Protein AF-A0A2Z5PJQ1-F1 (afdb_monomer)

Radius of gyration: 22.12 Å; Cα contacts (8 Å, |Δi|>4): 89; chains: 1; bounding box: 51×37×79 Å

Sequence (174 aa):
MLKNGVVFTLGIAVIAVFGSILQNIITYIGNDSMVLIVLSMVIQLIISLYIPLSVVNFAHEDNFGAFFDIPKIFKMVSFEYLGMFIVVSIISMLLMIIPMILLIFPLIGFFGMNMYTGPKMLFMASPLLLGVALFAFIVFSIVAVYVSFYSYRAYTNYFISKIPEKIGDFDQEL

Mean predicted aligned error: 10.7 Å

Foldseek 3Di:
DVVLVVLLVVLLVVLVVVLVVVLVVLCVVDVPPPVSVVVSVVSVVVSLLLSLLLLLQCLVPVDSCSSVPVVVSVVPDDPVSVVLSVVLVVVLVVLLPVLVCQQVVLVCVLVVCCVPPDCPVCVVCVVVSVVSNVVSVVVSVVSNVVSVVVSSCSSNCVVVVPPPPPDDDDPPDD

pLDDT: mean 76.45, std 11.88, range [34.5, 88.88]

Organism: NCBI:txid637914

Secondary structure (DSSP, 8-state):
-HHHHHHHHHHHHHHHHHHHHHHHHHHHHHTT-HHHHHHHHHHHHHHHHHHHHHHHHHHHH-SGGGGG-HHHHHHT--HHHHHHHHHHHHHHHHHHHHHHHHHHHHHHHHHHHHHHHHHHHHHHHHHHHHHHHHHHHHHHHHHHHHHHHHHHHHHHHHHHHTS----SSSSS--

Structure (mmCIF, N/CA/C/O backbone):
data_AF-A0A2Z5PJQ1-F1
#
_entry.id   AF-A0A2Z5PJQ1-F1
#
loop_
_atom_site.group_PDB
_atom_site.id
_atom_site.type_symbol
_atom_site.label_atom_id
_atom_site.label_alt_id
_atom_site.label_comp_id
_atom_site.label_asym_id
_atom_site.label_entity_id
_atom_site.label_seq_id
_atom_site.pdbx_PDB_ins_code
_atom_site.Cartn_x
_atom_site.Cartn_y
_atom_site.Cartn_z
_atom_site.occupancy
_atom_site.B_iso_or_equiv
_atom_site.auth_seq_id
_atom_site.auth_comp_id
_atom_site.auth_asym_id
_atom_site.auth_atom_id
_atom_site.pdbx_PDB_model_num
ATOM 1 N N . MET A 1 1 ? -20.043 -12.253 4.099 1.00 51.81 1 MET A N 1
ATOM 2 C CA . MET A 1 1 ? -18.598 -12.246 3.766 1.00 51.81 1 MET A CA 1
ATOM 3 C C . MET A 1 1 ? -18.284 -11.449 2.502 1.00 51.81 1 MET A C 1
ATOM 5 O O . MET A 1 1 ? -17.563 -10.470 2.614 1.00 51.81 1 MET A O 1
ATOM 9 N N . LEU A 1 2 ? -18.847 -11.784 1.333 1.00 55.69 2 LEU A N 1
ATOM 10 C CA . LEU A 1 2 ? -18.517 -11.097 0.068 1.00 55.69 2 LEU A CA 1
ATOM 11 C C . LEU A 1 2 ? -18.933 -9.610 0.051 1.00 55.69 2 LEU A C 1
ATOM 13 O O . LEU A 1 2 ? -18.167 -8.766 -0.395 1.00 55.69 2 LEU A O 1
ATOM 17 N N . LYS A 1 3 ? -20.093 -9.274 0.637 1.00 61.31 3 LYS A N 1
ATOM 18 C CA . LYS A 1 3 ? -20.578 -7.888 0.776 1.00 61.31 3 LYS A CA 1
ATOM 19 C C . LYS A 1 3 ? -19.617 -7.002 1.587 1.00 61.31 3 LYS A C 1
ATOM 21 O O . LYS A 1 3 ? -19.236 -5.945 1.102 1.00 61.31 3 LYS A O 1
ATOM 26 N N . ASN A 1 4 ? -19.165 -7.451 2.761 1.00 68.88 4 ASN A N 1
ATOM 27 C CA . ASN A 1 4 ? -18.231 -6.680 3.598 1.00 68.88 4 ASN A CA 1
ATOM 28 C C . ASN A 1 4 ? -16.844 -6.579 2.944 1.00 68.88 4 ASN A C 1
ATOM 30 O O . ASN A 1 4 ? -16.224 -5.526 3.017 1.00 68.88 4 ASN A O 1
ATOM 34 N N . GLY A 1 5 ? -16.392 -7.621 2.232 1.00 69.38 5 GLY A N 1
ATOM 35 C CA . GLY A 1 5 ? -15.156 -7.567 1.442 1.00 69.38 5 GLY A CA 1
ATOM 36 C C . GLY A 1 5 ? -15.211 -6.535 0.309 1.00 69.38 5 GLY A C 1
ATOM 37 O O . GLY A 1 5 ? -14.276 -5.762 0.141 1.00 69.38 5 GLY A O 1
ATOM 38 N N . VAL A 1 6 ? -16.329 -6.458 -0.420 1.00 76.25 6 VAL A N 1
ATOM 39 C CA . VAL A 1 6 ? -16.528 -5.457 -1.484 1.00 76.25 6 VAL A CA 1
ATOM 40 C C . VAL A 1 6 ? -16.570 -4.038 -0.915 1.00 76.25 6 VAL A C 1
ATOM 42 O O . VAL A 1 6 ? -15.913 -3.150 -1.450 1.00 76.25 6 VAL A O 1
ATOM 45 N N . VAL A 1 7 ? -17.295 -3.821 0.187 1.00 76.75 7 VAL A N 1
ATOM 46 C CA . VAL A 1 7 ? -17.368 -2.514 0.867 1.00 76.75 7 VAL A CA 1
ATOM 47 C C . VAL A 1 7 ? -15.990 -2.082 1.374 1.00 76.75 7 VAL A C 1
ATOM 49 O O . VAL A 1 7 ? -15.610 -0.925 1.213 1.00 76.75 7 VAL A O 1
ATOM 52 N N . PHE A 1 8 ? -15.216 -3.022 1.914 1.00 77.94 8 PHE A N 1
ATOM 53 C CA . PHE A 1 8 ? -13.848 -2.797 2.363 1.00 77.94 8 PHE A CA 1
ATOM 54 C C . PHE A 1 8 ? -12.915 -2.379 1.218 1.00 77.94 8 PHE A C 1
ATOM 56 O O . PHE A 1 8 ? -12.234 -1.357 1.307 1.00 77.94 8 PHE A O 1
ATOM 63 N N . THR A 1 9 ? -12.913 -3.132 0.113 1.00 78.62 9 THR A N 1
ATOM 64 C CA . TH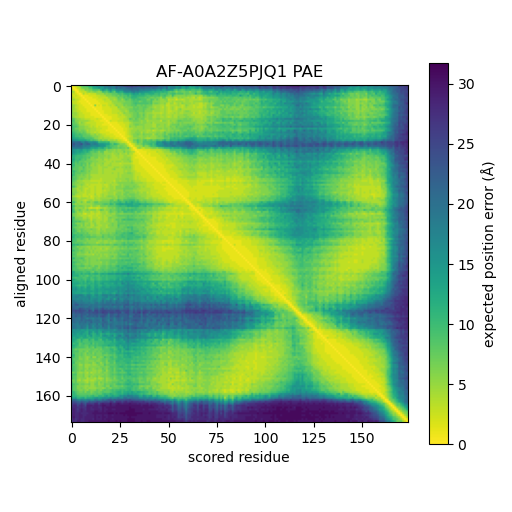R A 1 9 ? -12.091 -2.812 -1.062 1.00 78.62 9 THR A CA 1
ATOM 65 C C . THR A 1 9 ? -12.495 -1.478 -1.687 1.00 78.62 9 THR A C 1
ATOM 67 O O . THR A 1 9 ? -11.621 -0.697 -2.056 1.00 78.62 9 THR A O 1
ATOM 70 N N . LEU A 1 10 ? -13.797 -1.178 -1.760 1.00 81.62 10 LEU A N 1
ATOM 71 C CA . LEU A 1 10 ? -14.295 0.111 -2.246 1.00 81.62 10 LEU A CA 1
ATOM 72 C C . LEU A 1 10 ? -13.869 1.270 -1.340 1.00 81.62 10 LEU A C 1
ATOM 74 O O . LEU A 1 10 ? -13.430 2.293 -1.854 1.00 81.62 10 LEU A O 1
ATOM 78 N N . GLY A 1 11 ? -13.950 1.117 -0.016 1.00 79.31 11 GLY A N 1
ATOM 79 C CA . GLY A 1 11 ? -13.528 2.151 0.936 1.00 79.31 11 GLY A CA 1
ATOM 80 C C . GLY A 1 11 ? -12.051 2.511 0.781 1.00 79.31 11 GLY A C 1
ATOM 81 O O . GLY A 1 11 ? -11.709 3.685 0.635 1.00 79.31 11 GLY A O 1
ATOM 82 N N . ILE A 1 12 ? -11.184 1.496 0.702 1.00 80.75 12 ILE A N 1
ATOM 83 C CA . ILE A 1 12 ? -9.748 1.691 0.451 1.00 80.75 12 ILE A CA 1
ATOM 84 C C . ILE A 1 12 ? -9.515 2.340 -0.913 1.00 80.75 12 ILE A C 1
ATOM 86 O O . ILE A 1 12 ? -8.745 3.294 -1.004 1.00 80.75 12 ILE A O 1
ATOM 90 N N . ALA A 1 13 ? -10.180 1.853 -1.965 1.00 81.94 13 ALA A N 1
ATOM 91 C CA . ALA A 1 13 ? -10.020 2.388 -3.313 1.00 81.94 13 ALA A CA 1
ATOM 92 C C . ALA A 1 13 ? -10.409 3.870 -3.384 1.00 81.94 13 ALA A C 1
ATOM 94 O O . ALA A 1 13 ? -9.677 4.664 -3.967 1.00 81.94 13 ALA A O 1
ATOM 95 N N . VAL A 1 14 ? -11.517 4.262 -2.748 1.00 83.50 14 VAL A N 1
ATOM 96 C CA . VAL A 1 14 ? -11.963 5.659 -2.704 1.00 83.50 14 VAL A CA 1
ATOM 97 C C . VAL A 1 14 ? -10.925 6.535 -2.002 1.00 83.50 14 VAL A C 1
ATOM 99 O O . VAL A 1 14 ? -10.506 7.538 -2.576 1.00 83.50 14 VAL A O 1
ATOM 102 N N . ILE A 1 15 ? -10.445 6.148 -0.814 1.00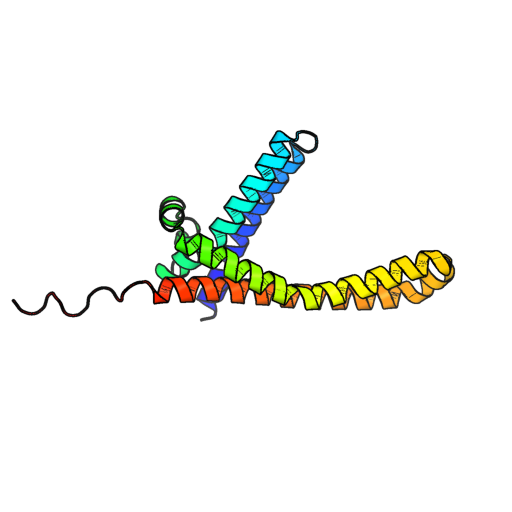 81.00 15 ILE A N 1
ATOM 103 C CA . ILE A 1 15 ? -9.424 6.927 -0.091 1.00 81.00 15 ILE A CA 1
ATOM 104 C C . ILE A 1 15 ? -8.123 7.018 -0.901 1.00 81.00 15 ILE A C 1
ATOM 106 O O . ILE A 1 15 ? -7.539 8.097 -1.004 1.00 81.00 15 ILE A O 1
ATOM 110 N N . ALA A 1 16 ? -7.682 5.910 -1.501 1.00 77.88 16 ALA A N 1
ATOM 111 C CA . ALA A 1 16 ? -6.469 5.871 -2.310 1.00 77.88 16 ALA A CA 1
ATOM 112 C C . ALA A 1 16 ? -6.571 6.807 -3.524 1.00 77.88 16 ALA A C 1
ATOM 114 O O . ALA A 1 16 ? -5.661 7.597 -3.764 1.00 77.88 16 ALA A O 1
ATOM 115 N N . VAL A 1 17 ? -7.700 6.783 -4.240 1.00 83.31 17 VAL A N 1
ATOM 116 C CA . VAL A 1 17 ? -7.948 7.663 -5.392 1.00 83.31 17 VAL A CA 1
ATOM 117 C C . VAL A 1 17 ? -7.983 9.130 -4.969 1.00 83.31 17 VAL A C 1
ATOM 119 O O . VAL A 1 17 ? -7.327 9.953 -5.605 1.00 83.31 17 VAL A O 1
ATOM 122 N N . PHE A 1 18 ? -8.683 9.470 -3.881 1.00 80.88 18 PHE A N 1
ATOM 123 C CA . PHE A 1 18 ? -8.695 10.840 -3.357 1.00 80.88 18 PHE A CA 1
ATOM 124 C C . PHE A 1 18 ? -7.289 11.326 -2.997 1.00 80.88 18 PHE A C 1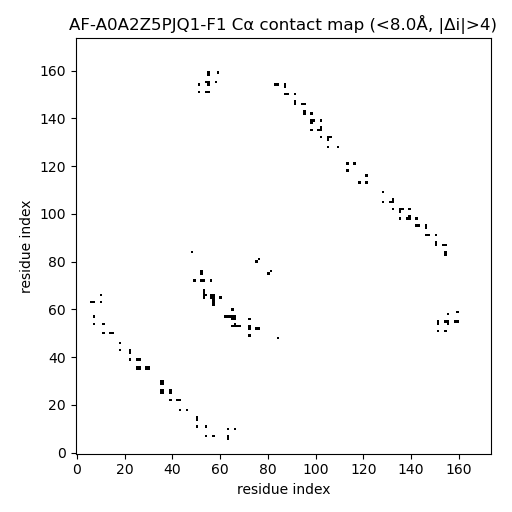
ATOM 126 O O . PHE A 1 18 ? -6.912 12.441 -3.363 1.00 80.88 18 PHE A O 1
ATOM 133 N N . GLY A 1 19 ? -6.497 10.476 -2.339 1.00 75.19 19 GLY A N 1
ATOM 134 C CA . GLY A 1 19 ? -5.107 10.771 -2.010 1.00 75.19 19 GLY A CA 1
ATOM 135 C C . GLY A 1 19 ? -4.245 11.017 -3.249 1.00 75.19 19 GLY A C 1
ATOM 136 O O . GLY A 1 19 ? -3.527 12.014 -3.314 1.00 75.19 19 GLY A O 1
ATOM 137 N N . SER A 1 20 ? -4.364 10.160 -4.267 1.00 77.56 20 SER A N 1
ATOM 138 C CA . SER A 1 20 ? -3.639 10.314 -5.533 1.00 77.56 20 SER A CA 1
ATOM 139 C C . SER A 1 20 ? -4.045 11.572 -6.304 1.00 77.56 20 SER A C 1
ATOM 141 O O . SER A 1 20 ? -3.182 12.236 -6.871 1.00 77.56 20 SER A O 1
ATOM 143 N N . ILE A 1 21 ? -5.331 11.937 -6.317 1.00 81.19 21 ILE A N 1
ATOM 144 C CA . ILE A 1 21 ? -5.807 13.172 -6.963 1.00 81.19 21 ILE A CA 1
ATOM 145 C C . ILE A 1 21 ? -5.194 14.398 -6.280 1.00 81.19 21 ILE A C 1
ATOM 147 O O . ILE A 1 21 ? -4.633 15.255 -6.960 1.00 81.19 21 ILE A O 1
ATOM 151 N N . LEU A 1 22 ? -5.253 14.461 -4.945 1.00 77.69 22 LEU A N 1
ATOM 152 C CA . LEU A 1 22 ? -4.643 15.540 -4.161 1.00 77.69 22 LEU A CA 1
ATOM 153 C C . LEU A 1 22 ? -3.146 15.670 -4.452 1.00 77.69 22 LEU A C 1
ATOM 155 O O . LEU A 1 22 ? -2.658 16.770 -4.706 1.00 77.69 22 LEU A O 1
ATOM 159 N N . GLN A 1 23 ? -2.433 14.545 -4.473 1.00 75.12 23 GLN A N 1
ATOM 160 C CA . GLN A 1 23 ? -1.006 14.518 -4.767 1.00 75.12 23 GLN A CA 1
ATOM 161 C C . GLN A 1 23 ? -0.702 15.028 -6.182 1.00 75.12 23 GLN A C 1
ATOM 163 O O . GLN A 1 23 ? 0.155 15.893 -6.351 1.00 75.12 23 GLN A O 1
ATOM 168 N N . ASN A 1 24 ? -1.438 14.550 -7.187 1.00 79.62 24 ASN A N 1
ATOM 169 C CA . ASN A 1 24 ? -1.244 14.953 -8.579 1.00 79.62 24 ASN A CA 1
ATOM 170 C C . ASN A 1 24 ? -1.502 16.447 -8.791 1.00 79.62 24 ASN A C 1
ATOM 172 O O . ASN A 1 24 ? -0.763 17.087 -9.534 1.00 79.62 24 ASN A O 1
ATOM 176 N N . ILE A 1 25 ? -2.503 17.019 -8.113 1.00 80.19 25 ILE A N 1
ATOM 177 C CA . ILE A 1 25 ? -2.778 18.461 -8.161 1.00 80.19 25 ILE A CA 1
ATOM 178 C C . ILE A 1 25 ? -1.583 19.253 -7.612 1.00 80.19 25 ILE A C 1
ATOM 180 O O . ILE A 1 25 ? -1.144 20.215 -8.237 1.00 80.19 25 ILE A O 1
ATOM 184 N N . ILE A 1 26 ? -1.017 18.836 -6.478 1.00 74.38 26 ILE A N 1
ATOM 185 C CA . ILE A 1 26 ? 0.119 19.529 -5.849 1.00 74.38 26 ILE A CA 1
ATOM 186 C C . ILE A 1 26 ? 1.374 19.423 -6.712 1.00 74.38 26 ILE A C 1
ATOM 188 O O . ILE A 1 26 ? 2.054 20.424 -6.934 1.00 74.38 26 ILE A O 1
ATOM 192 N N . THR A 1 27 ? 1.663 18.231 -7.235 1.00 74.56 27 THR A N 1
ATOM 193 C CA . THR A 1 27 ? 2.807 18.009 -8.123 1.00 74.56 27 THR A CA 1
ATOM 194 C C . THR A 1 27 ? 2.672 18.802 -9.423 1.00 74.56 27 THR A C 1
ATOM 196 O O . THR A 1 27 ? 3.646 19.394 -9.877 1.00 74.56 27 THR A O 1
ATOM 199 N N . TYR A 1 28 ? 1.467 18.884 -9.992 1.00 76.00 28 TYR A N 1
ATOM 200 C CA . TYR A 1 28 ? 1.203 19.668 -11.199 1.00 76.00 28 TYR A CA 1
ATOM 201 C C . TYR A 1 28 ? 1.400 21.175 -10.978 1.00 76.00 28 TYR A C 1
ATOM 203 O O . TYR A 1 28 ? 1.978 21.853 -11.822 1.00 76.00 28 TYR A O 1
ATOM 211 N N . ILE A 1 29 ? 0.954 21.702 -9.834 1.00 77.38 29 ILE A N 1
ATOM 212 C CA . ILE A 1 29 ? 1.094 23.126 -9.494 1.00 77.38 29 ILE A CA 1
ATOM 213 C C . ILE A 1 29 ? 2.544 23.477 -9.118 1.00 77.38 29 ILE A C 1
ATOM 215 O O . ILE A 1 29 ? 2.972 24.616 -9.294 1.00 77.38 29 ILE A O 1
ATOM 219 N N . GLY A 1 30 ? 3.298 22.518 -8.577 1.00 64.00 30 GLY A N 1
ATOM 220 C CA . GLY A 1 30 ? 4.533 22.783 -7.846 1.00 64.00 30 GLY A CA 1
ATOM 221 C C . GLY A 1 30 ? 5.808 22.160 -8.379 1.00 64.00 30 GLY A C 1
ATOM 222 O O . GLY A 1 30 ? 6.762 22.080 -7.610 1.00 64.00 30 GLY A O 1
ATOM 223 N N . ASN A 1 31 ? 5.843 21.729 -9.642 1.00 66.50 31 ASN A N 1
ATOM 224 C CA . ASN A 1 31 ? 6.944 20.925 -10.186 1.00 66.50 31 ASN A CA 1
ATOM 225 C C . ASN A 1 31 ? 8.345 21.565 -10.026 1.00 66.50 31 ASN A C 1
ATOM 227 O O . ASN A 1 31 ? 9.329 20.843 -9.904 1.00 66.50 31 ASN A O 1
ATOM 231 N N . ASP A 1 32 ? 8.426 22.898 -9.921 1.00 70.31 32 ASP A N 1
ATOM 232 C CA . ASP A 1 32 ? 9.690 23.642 -9.766 1.00 70.31 32 ASP A CA 1
ATOM 233 C C . ASP A 1 32 ? 9.924 24.211 -8.350 1.00 70.31 32 ASP A C 1
ATOM 235 O O . ASP A 1 32 ? 10.957 24.825 -8.076 1.00 70.31 32 ASP A O 1
ATOM 239 N N . SER A 1 33 ? 8.979 24.032 -7.419 1.00 81.50 33 SER A N 1
ATOM 240 C CA . SER A 1 33 ? 9.071 24.580 -6.061 1.00 81.50 33 SER A CA 1
ATOM 241 C C . SER A 1 33 ? 9.407 23.493 -5.050 1.00 81.50 33 SER A C 1
ATOM 243 O O . SER A 1 33 ? 8.578 22.643 -4.722 1.00 81.50 33 SER A O 1
ATOM 245 N N . MET A 1 34 ? 10.601 23.585 -4.462 1.00 80.06 34 MET A N 1
ATOM 246 C CA . MET A 1 34 ? 11.050 22.692 -3.387 1.00 80.06 34 MET A CA 1
ATOM 247 C C . MET A 1 34 ? 10.042 22.619 -2.226 1.00 80.06 34 MET A C 1
ATOM 249 O O . MET A 1 34 ? 9.837 21.558 -1.643 1.00 80.06 34 MET A O 1
ATOM 253 N N . VAL A 1 35 ? 9.358 23.727 -1.921 1.00 82.31 35 VAL A N 1
ATOM 254 C CA . VAL A 1 35 ? 8.331 23.786 -0.867 1.00 82.31 35 VAL A CA 1
ATOM 255 C C . VAL A 1 35 ? 7.133 22.896 -1.206 1.00 82.31 35 VAL A C 1
ATOM 257 O O . VAL A 1 35 ? 6.634 22.180 -0.340 1.00 82.31 35 VAL A O 1
ATOM 260 N N . LEU A 1 36 ? 6.686 22.902 -2.464 1.00 79.44 36 LEU A N 1
ATOM 261 C CA . LEU A 1 36 ? 5.543 22.101 -2.908 1.00 79.44 36 LEU A CA 1
ATOM 262 C C . LEU A 1 36 ? 5.902 20.616 -3.047 1.00 79.44 36 LEU A C 1
ATOM 264 O O . LEU A 1 36 ? 5.068 19.762 -2.748 1.00 79.44 36 LEU A O 1
ATOM 268 N N . ILE A 1 37 ? 7.154 20.300 -3.391 1.00 79.94 37 ILE A N 1
ATOM 269 C CA . ILE A 1 37 ? 7.678 18.927 -3.357 1.00 79.94 37 ILE A CA 1
ATOM 270 C C . ILE A 1 37 ? 7.656 18.378 -1.924 1.00 79.94 37 ILE A C 1
ATOM 272 O O . ILE A 1 37 ? 7.111 17.299 -1.686 1.00 79.94 37 ILE A O 1
ATOM 276 N N . VAL A 1 38 ? 8.190 19.129 -0.954 1.00 82.62 38 VAL A N 1
ATOM 277 C CA . VAL A 1 38 ? 8.180 18.727 0.464 1.00 82.62 38 VAL A CA 1
ATOM 278 C C . VAL A 1 38 ? 6.746 18.570 0.975 1.00 82.62 38 VAL A C 1
ATOM 280 O O . VAL A 1 38 ? 6.436 17.581 1.637 1.00 82.62 38 VAL A O 1
ATOM 283 N N . LEU A 1 39 ? 5.847 19.492 0.624 1.00 81.94 39 LEU A N 1
ATOM 284 C CA . LEU A 1 39 ? 4.433 19.402 0.990 1.00 81.94 39 LEU A CA 1
ATOM 285 C C . LEU A 1 39 ? 3.767 18.136 0.421 1.00 81.94 39 LEU A C 1
ATOM 287 O O . LEU A 1 39 ? 3.029 17.460 1.137 1.00 81.94 39 LEU A O 1
ATOM 291 N N . SER A 1 40 ? 4.064 17.785 -0.834 1.00 80.25 40 SER A N 1
ATOM 292 C CA . SER A 1 40 ? 3.574 16.559 -1.480 1.00 80.25 40 SER A CA 1
ATOM 293 C C . SER A 1 40 ? 4.032 15.301 -0.732 1.00 80.25 40 SER A C 1
ATOM 295 O O . SER A 1 40 ? 3.217 14.425 -0.439 1.00 80.25 40 SER A O 1
ATOM 297 N N . MET A 1 41 ? 5.305 15.246 -0.325 1.00 81.50 41 MET A N 1
ATOM 298 C CA . MET A 1 41 ? 5.843 14.131 0.466 1.00 81.50 41 MET A CA 1
ATOM 299 C C . MET A 1 41 ? 5.162 14.006 1.834 1.00 81.50 41 MET A C 1
ATOM 301 O O . MET A 1 41 ? 4.807 12.903 2.252 1.00 81.50 41 MET A O 1
ATOM 305 N N . VAL A 1 42 ? 4.938 15.127 2.528 1.00 84.00 42 VAL A N 1
ATOM 306 C CA . VAL A 1 42 ? 4.248 15.138 3.829 1.00 84.00 42 VAL A CA 1
ATOM 307 C C . VAL A 1 42 ? 2.813 14.638 3.688 1.00 84.00 42 VAL A C 1
ATOM 309 O O . VAL A 1 42 ? 2.367 13.811 4.480 1.00 84.00 42 VAL A O 1
ATOM 312 N N . ILE A 1 43 ? 2.092 15.086 2.661 1.00 81.62 43 ILE A N 1
ATOM 313 C CA . ILE A 1 43 ? 0.720 14.639 2.401 1.00 81.62 43 ILE A CA 1
ATOM 314 C C . ILE A 1 43 ? 0.684 13.147 2.081 1.00 81.62 43 ILE A C 1
ATOM 316 O O . ILE A 1 43 ? -0.170 12.436 2.604 1.00 81.62 43 ILE A O 1
ATOM 320 N N . GLN A 1 44 ? 1.639 12.648 1.297 1.00 80.94 44 GLN A N 1
ATOM 321 C CA . GLN A 1 44 ? 1.745 11.222 1.002 1.00 80.94 44 GLN A CA 1
ATOM 322 C C . GLN A 1 44 ? 1.971 10.389 2.270 1.00 80.94 44 GLN A C 1
ATOM 324 O O . GLN A 1 44 ? 1.379 9.320 2.424 1.00 80.94 44 GLN A O 1
ATOM 329 N N . LEU A 1 45 ? 2.775 10.900 3.204 1.00 82.88 45 LEU A N 1
ATOM 330 C CA . LEU A 1 45 ? 2.998 10.273 4.503 1.00 82.88 45 LEU A CA 1
ATOM 331 C C . LEU A 1 45 ? 1.735 10.300 5.377 1.00 82.88 45 LEU A C 1
ATOM 333 O O . LEU A 1 45 ? 1.396 9.300 6.001 1.00 82.88 45 LEU A O 1
ATOM 337 N N . ILE A 1 46 ? 0.988 11.406 5.387 1.00 84.00 46 ILE A N 1
ATOM 338 C CA . ILE A 1 46 ? -0.291 11.486 6.111 1.00 84.00 46 ILE A CA 1
ATOM 339 C C . ILE A 1 46 ? 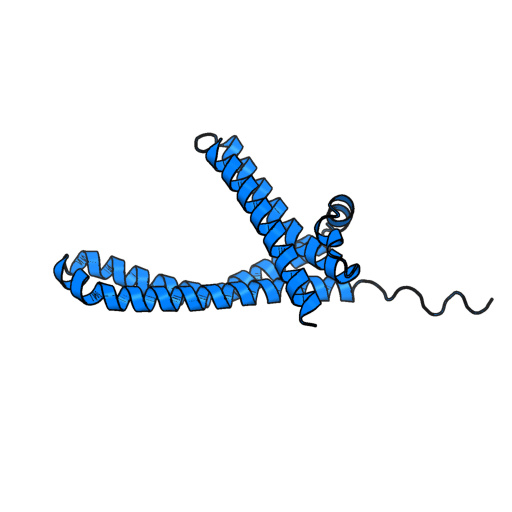-1.303 10.493 5.527 1.00 84.00 46 ILE A C 1
ATOM 341 O O . ILE A 1 46 ? -1.956 9.772 6.278 1.00 84.00 46 ILE A O 1
ATOM 345 N N . ILE A 1 47 ? -1.413 10.409 4.199 1.00 82.25 47 ILE A N 1
ATOM 346 C CA . ILE A 1 47 ? -2.316 9.470 3.521 1.00 82.25 47 ILE A CA 1
ATOM 347 C C . ILE A 1 47 ? -1.926 8.022 3.837 1.00 82.25 47 ILE A C 1
ATOM 349 O O . ILE A 1 47 ? -2.800 7.205 4.133 1.00 82.25 47 ILE A O 1
ATOM 353 N N . SER A 1 48 ? -0.628 7.698 3.819 1.00 81.81 48 SER A N 1
ATOM 354 C CA . SER A 1 48 ? -0.157 6.340 4.112 1.00 81.81 48 SER A CA 1
ATOM 355 C C . SER A 1 48 ? -0.448 5.922 5.554 1.00 81.81 48 SER A C 1
ATOM 357 O O . SER A 1 48 ? -0.785 4.763 5.784 1.00 81.81 48 SER A O 1
ATOM 359 N N . LEU A 1 49 ? -0.400 6.861 6.504 1.00 84.81 49 LEU A N 1
ATOM 360 C CA . LEU A 1 49 ? -0.788 6.640 7.899 1.00 84.81 49 LEU A CA 1
ATOM 361 C C . LEU A 1 49 ? -2.308 6.607 8.102 1.00 84.81 49 LEU A C 1
ATOM 363 O O . LEU A 1 49 ? -2.781 5.940 9.019 1.00 84.81 49 LEU A O 1
ATOM 367 N N . TYR A 1 50 ? -3.077 7.315 7.279 1.00 86.44 50 TYR A N 1
ATOM 368 C CA . TYR A 1 50 ? -4.530 7.402 7.411 1.00 86.44 50 TYR A CA 1
ATOM 369 C C . TYR A 1 50 ? -5.235 6.106 6.991 1.00 86.44 50 TYR A C 1
ATOM 371 O O . TYR A 1 50 ? -6.136 5.643 7.688 1.00 86.44 50 TYR A O 1
ATOM 379 N N . ILE A 1 51 ? -4.827 5.499 5.869 1.00 85.69 51 ILE A N 1
ATOM 380 C CA . ILE A 1 51 ? -5.517 4.331 5.289 1.00 85.69 51 ILE A CA 1
ATOM 381 C C . ILE A 1 51 ? -5.566 3.122 6.251 1.00 85.69 51 ILE A C 1
ATOM 383 O O . ILE A 1 51 ? -6.632 2.528 6.398 1.00 85.69 51 ILE A O 1
ATOM 387 N N . PRO A 1 52 ? -4.480 2.723 6.942 1.00 84.94 52 PRO A N 1
ATOM 388 C CA . PRO A 1 52 ? -4.550 1.614 7.891 1.00 84.94 52 PRO A CA 1
ATOM 389 C C . PRO A 1 52 ? -5.470 1.903 9.084 1.00 84.94 52 PRO A C 1
ATOM 391 O O . PRO A 1 52 ? -6.185 1.010 9.530 1.00 84.94 52 PRO A O 1
ATOM 394 N N . LEU A 1 53 ? -5.507 3.144 9.581 1.00 86.19 53 LEU A N 1
ATOM 395 C CA . LEU A 1 53 ? -6.402 3.524 10.680 1.00 86.19 53 LEU A CA 1
ATOM 396 C C . LEU A 1 53 ? -7.867 3.571 10.254 1.00 86.19 53 LEU A C 1
ATOM 398 O O . LEU A 1 53 ? -8.734 3.149 11.015 1.00 86.19 53 LEU A O 1
ATOM 402 N N . SER A 1 54 ? -8.158 4.047 9.043 1.00 84.31 54 SER A N 1
ATOM 403 C CA . SER A 1 54 ? -9.525 4.045 8.516 1.00 84.31 54 SER A CA 1
ATOM 404 C C . SER A 1 54 ? -10.049 2.619 8.334 1.00 84.31 54 SER A C 1
ATOM 406 O O . SER A 1 54 ? -11.208 2.342 8.637 1.00 84.31 54 SER A O 1
ATOM 408 N N . VAL A 1 55 ? -9.171 1.689 7.948 1.00 84.75 55 VAL A N 1
ATOM 409 C CA . VAL A 1 55 ? -9.442 0.248 7.912 1.00 84.75 55 VAL A CA 1
ATOM 410 C C . VAL A 1 55 ? -9.735 -0.317 9.304 1.00 84.75 55 VAL A C 1
ATOM 412 O O . VAL A 1 55 ? -10.700 -1.066 9.463 1.00 84.75 55 VAL A O 1
ATOM 415 N N . VAL A 1 56 ? -8.946 0.041 10.319 1.00 83.88 56 VAL A N 1
ATOM 416 C CA . VAL A 1 56 ? -9.203 -0.365 11.711 1.00 83.88 56 VAL A CA 1
ATOM 417 C C . VAL A 1 56 ? -10.557 0.174 12.184 1.00 83.88 56 VAL A C 1
ATOM 419 O O . VAL A 1 56 ? -11.369 -0.590 12.698 1.00 83.88 56 VAL A O 1
ATOM 422 N N . ASN A 1 57 ? -10.851 1.456 11.949 1.00 84.38 57 ASN A N 1
ATOM 423 C CA . ASN A 1 57 ? -12.123 2.061 12.346 1.00 84.38 57 ASN A CA 1
ATOM 424 C C . ASN A 1 57 ? -13.325 1.416 11.632 1.00 84.38 57 ASN A C 1
ATOM 426 O O . ASN A 1 57 ? -14.337 1.140 12.273 1.00 84.38 57 ASN A O 1
ATOM 430 N N . PHE A 1 58 ? -13.200 1.101 10.338 1.00 84.75 58 PHE A N 1
ATOM 431 C CA . PHE A 1 58 ? -14.210 0.336 9.602 1.00 84.75 58 PHE A CA 1
ATOM 432 C C . PHE A 1 58 ? -14.443 -1.046 10.209 1.00 84.75 58 PHE A C 1
ATOM 434 O O . PHE A 1 58 ? -15.589 -1.445 10.394 1.00 84.75 58 PHE A O 1
ATOM 441 N N . ALA A 1 59 ? -13.376 -1.764 10.559 1.00 82.25 59 ALA A N 1
ATOM 442 C CA . ALA A 1 59 ? -13.501 -3.081 11.170 1.00 82.25 59 ALA A CA 1
ATOM 443 C C . ALA A 1 59 ? -14.164 -3.039 12.561 1.00 82.25 59 ALA A C 1
ATOM 445 O O . ALA A 1 59 ? -14.737 -4.038 12.986 1.00 82.25 59 ALA A O 1
ATOM 446 N N . HIS A 1 60 ? -14.109 -1.895 13.250 1.00 81.12 60 HIS A N 1
ATOM 447 C CA . HIS A 1 60 ? -14.788 -1.681 14.528 1.00 81.12 60 HIS A CA 1
ATOM 448 C C . HIS A 1 60 ? -16.257 -1.278 14.400 1.00 81.12 60 HIS A C 1
ATOM 450 O O . HIS A 1 60 ? -17.073 -1.733 15.197 1.00 81.12 60 HIS A O 1
ATOM 456 N N . GLU A 1 61 ? -16.597 -0.399 13.458 1.00 81.75 61 GLU A N 1
ATOM 457 C CA . GLU A 1 61 ? -17.963 0.127 13.325 1.00 81.75 61 GLU A CA 1
ATOM 458 C C . GLU A 1 61 ? -18.835 -0.633 12.315 1.00 81.75 61 GLU A C 1
ATOM 460 O O . GLU A 1 61 ? -20.046 -0.427 12.292 1.00 81.75 61 GLU A O 1
ATOM 465 N N . ASP A 1 62 ? -18.233 -1.475 11.467 1.00 80.75 62 ASP A N 1
ATOM 466 C CA . ASP A 1 62 ? -18.877 -2.240 10.382 1.00 80.75 62 ASP A CA 1
ATOM 467 C C . ASP A 1 62 ? -19.768 -1.379 9.455 1.00 80.75 62 ASP A C 1
ATOM 469 O O . ASP A 1 62 ? -20.753 -1.837 8.874 1.00 80.75 62 ASP A O 1
ATOM 473 N N . ASN A 1 63 ? -19.418 -0.096 9.294 1.00 82.81 63 ASN A N 1
ATOM 474 C CA . ASN A 1 63 ? -20.127 0.869 8.454 1.00 82.81 63 ASN A CA 1
ATOM 475 C C . ASN A 1 63 ? -19.157 1.596 7.514 1.00 82.81 63 ASN A C 1
ATOM 477 O O . ASN A 1 63 ? -18.100 2.061 7.928 1.00 82.81 63 ASN A O 1
ATOM 481 N N . PHE A 1 64 ? -19.547 1.774 6.249 1.00 79.25 64 PHE A N 1
ATOM 482 C CA . PHE A 1 64 ? -18.764 2.493 5.239 1.00 79.25 64 PHE A CA 1
ATOM 483 C C . PHE A 1 64 ? -18.408 3.933 5.648 1.00 79.25 64 PHE A C 1
ATOM 485 O O . PHE A 1 64 ? -17.326 4.411 5.319 1.00 79.25 64 PHE A O 1
ATOM 492 N N . GLY A 1 65 ? -19.275 4.616 6.405 1.00 80.88 65 GLY A N 1
ATOM 493 C CA . GLY A 1 65 ? -18.995 5.968 6.909 1.00 80.88 65 GLY A CA 1
ATOM 494 C C . GLY A 1 65 ? -17.749 6.054 7.802 1.00 80.88 65 GLY A C 1
ATOM 495 O O . GLY A 1 65 ? -17.081 7.086 7.824 1.00 80.88 65 GLY A O 1
ATOM 496 N N . ALA A 1 66 ? -17.373 4.953 8.458 1.00 82.44 66 ALA A N 1
ATOM 497 C CA . ALA A 1 66 ? -16.231 4.890 9.366 1.00 82.44 66 ALA A CA 1
ATOM 498 C C . ALA A 1 66 ? -14.877 5.110 8.666 1.00 82.44 66 ALA A C 1
ATOM 500 O O . ALA A 1 66 ? -13.911 5.525 9.306 1.00 82.44 66 ALA A O 1
ATOM 501 N N . PHE A 1 67 ? -14.803 4.898 7.346 1.00 81.69 67 PHE A N 1
ATOM 502 C CA . PHE A 1 67 ? -13.616 5.210 6.543 1.00 81.69 67 PHE A CA 1
ATOM 503 C C . PHE A 1 67 ? -13.306 6.715 6.476 1.00 81.69 67 PHE A C 1
ATOM 505 O O . PHE A 1 67 ? -12.162 7.096 6.218 1.00 81.69 67 PHE A O 1
ATOM 512 N N . PHE A 1 68 ? -14.314 7.566 6.695 1.00 85.38 68 PHE A N 1
ATOM 513 C CA . PHE A 1 68 ? -14.247 9.019 6.511 1.00 85.38 68 PHE A CA 1
ATOM 514 C C . PHE A 1 68 ? -14.399 9.804 7.819 1.00 85.38 68 PHE A C 1
ATOM 516 O O . PHE A 1 68 ? -14.428 11.034 7.789 1.00 85.38 68 PHE A O 1
ATOM 523 N N . ASP A 1 69 ? -14.477 9.127 8.969 1.00 85.94 69 ASP A N 1
ATOM 524 C CA . ASP A 1 69 ? -14.527 9.781 10.281 1.00 85.94 69 ASP A CA 1
ATOM 525 C C . ASP A 1 69 ? -13.133 10.279 10.693 1.00 85.94 69 ASP A C 1
ATOM 527 O O . ASP A 1 69 ? -12.435 9.705 11.534 1.00 85.94 69 ASP A O 1
ATOM 531 N N . ILE A 1 70 ? -12.712 11.365 10.042 1.00 83.62 70 ILE A N 1
ATOM 532 C CA . ILE A 1 70 ? -11.400 11.986 10.211 1.00 83.62 70 ILE A CA 1
ATOM 533 C C . ILE A 1 70 ? -11.109 12.301 11.693 1.00 83.62 70 ILE A C 1
ATOM 535 O O . ILE A 1 70 ? -10.054 11.881 12.177 1.00 83.62 70 ILE A O 1
ATOM 539 N N . PRO A 1 71 ? -11.996 12.976 12.461 1.00 84.12 71 PRO A N 1
ATOM 540 C CA . PRO A 1 71 ? -11.727 13.286 13.866 1.00 84.12 71 PRO A CA 1
ATOM 541 C C . PRO A 1 71 ? -11.473 12.047 14.723 1.00 84.12 71 PRO A C 1
ATOM 543 O O . PRO A 1 71 ? -10.607 12.072 15.600 1.00 84.12 71 PRO A O 1
ATOM 546 N N . LYS A 1 72 ? -12.221 10.964 14.491 1.00 82.56 72 LYS A N 1
ATOM 547 C CA . LYS A 1 72 ? -12.049 9.721 15.239 1.00 82.56 72 LYS A CA 1
ATOM 548 C C . LYS A 1 72 ? -10.762 9.001 14.844 1.00 82.56 72 LYS A C 1
ATOM 550 O O . LYS A 1 72 ? -10.030 8.558 15.726 1.00 82.56 72 LYS A O 1
ATOM 555 N N . ILE A 1 73 ? -10.440 8.963 13.553 1.00 84.38 73 ILE A N 1
ATOM 556 C CA . ILE A 1 73 ? -9.208 8.359 13.026 1.00 84.38 73 ILE A CA 1
ATOM 557 C C . ILE A 1 73 ? -7.961 9.063 13.578 1.00 84.38 73 ILE A C 1
ATOM 559 O O . ILE A 1 73 ? -7.043 8.399 14.053 1.00 84.38 73 ILE A O 1
ATOM 563 N N . PHE A 1 74 ? -7.939 10.399 13.610 1.00 82.12 74 PHE A N 1
ATOM 564 C CA . PHE A 1 74 ? -6.807 11.143 14.179 1.00 82.12 74 PHE A CA 1
ATOM 565 C C . PHE A 1 74 ? -6.607 10.878 15.677 1.00 82.12 74 PHE A C 1
ATOM 567 O O . PHE A 1 74 ? -5.472 10.882 16.147 1.00 82.12 74 PHE A O 1
ATOM 574 N N . LYS A 1 75 ? -7.677 10.590 16.429 1.00 82.75 75 LYS A N 1
ATOM 575 C CA . LYS A 1 75 ? -7.582 10.209 17.850 1.00 82.75 75 LYS A CA 1
ATOM 576 C C . LYS A 1 75 ? -7.018 8.803 18.068 1.00 82.75 75 LYS A C 1
ATOM 578 O O . LYS A 1 75 ? -6.553 8.515 19.164 1.00 82.75 75 LYS A O 1
ATOM 583 N N . MET A 1 76 ? -7.055 7.937 17.054 1.00 82.19 76 MET A N 1
ATOM 584 C CA . MET A 1 76 ? -6.462 6.596 17.120 1.00 82.19 76 MET A CA 1
ATOM 585 C C . MET A 1 76 ? -4.941 6.610 16.909 1.00 82.19 76 MET A C 1
ATOM 587 O O . MET A 1 76 ? -4.273 5.610 17.181 1.00 82.19 76 MET A O 1
ATOM 591 N N . VAL A 1 77 ? -4.372 7.731 16.448 1.00 83.56 77 VAL A N 1
ATOM 592 C CA . VAL A 1 77 ? -2.924 7.882 16.286 1.00 83.56 77 VAL A CA 1
ATOM 593 C C . VAL A 1 77 ? -2.257 7.840 17.662 1.00 83.56 77 VAL A C 1
ATOM 595 O O . VAL A 1 77 ? -2.469 8.702 18.510 1.00 83.56 77 VAL A O 1
ATOM 598 N N . SER A 1 78 ? -1.416 6.833 17.875 1.00 85.06 78 SER A N 1
ATOM 599 C CA . SER A 1 78 ? -0.641 6.632 19.101 1.00 85.06 78 SER A CA 1
ATOM 600 C C . SER A 1 78 ? 0.790 6.202 18.767 1.00 85.06 78 SER A C 1
ATOM 602 O O . SER A 1 78 ? 1.073 5.757 17.653 1.00 85.06 78 SER A O 1
ATOM 604 N N . PHE A 1 79 ? 1.711 6.301 19.730 1.00 83.31 79 PHE A N 1
ATOM 605 C CA . PHE A 1 79 ? 3.077 5.783 19.554 1.00 83.31 79 PHE A CA 1
ATOM 606 C C . PHE A 1 79 ? 3.095 4.280 19.256 1.00 83.31 79 PHE A C 1
ATOM 608 O O . PHE A 1 79 ? 3.905 3.815 18.458 1.00 83.31 79 PHE A O 1
ATOM 615 N N . GLU A 1 80 ? 2.170 3.530 19.851 1.00 83.38 80 GLU A N 1
ATOM 616 C CA . GLU A 1 80 ? 1.995 2.105 19.583 1.00 83.38 80 GLU A CA 1
ATOM 617 C C . GLU A 1 80 ? 1.549 1.849 18.136 1.00 83.38 80 GLU A C 1
ATOM 619 O O . GLU A 1 80 ? 2.102 0.976 17.464 1.00 83.38 80 GLU A O 1
ATOM 624 N N . TYR A 1 81 ? 0.618 2.663 17.623 1.00 86.00 81 TYR A N 1
ATOM 625 C CA . TYR A 1 81 ? 0.245 2.648 16.209 1.00 86.00 81 TYR A CA 1
ATOM 626 C C . TYR A 1 81 ? 1.432 2.906 15.288 1.00 86.00 81 TYR A C 1
ATOM 628 O O . TYR A 1 81 ? 1.657 2.131 14.362 1.00 86.00 81 TYR A O 1
ATOM 636 N N . LEU A 1 82 ? 2.228 3.940 15.564 1.00 84.81 82 LEU A N 1
ATOM 637 C CA . LEU A 1 82 ? 3.415 4.246 14.765 1.00 84.81 82 LEU A CA 1
ATOM 638 C C . LEU A 1 82 ? 4.431 3.092 14.780 1.00 84.81 82 LEU A C 1
ATOM 640 O O . LEU A 1 82 ? 4.999 2.764 13.740 1.00 84.81 82 LEU A O 1
ATOM 644 N N . GLY A 1 83 ? 4.622 2.433 15.927 1.00 85.12 83 GLY A N 1
ATOM 645 C CA . GLY A 1 83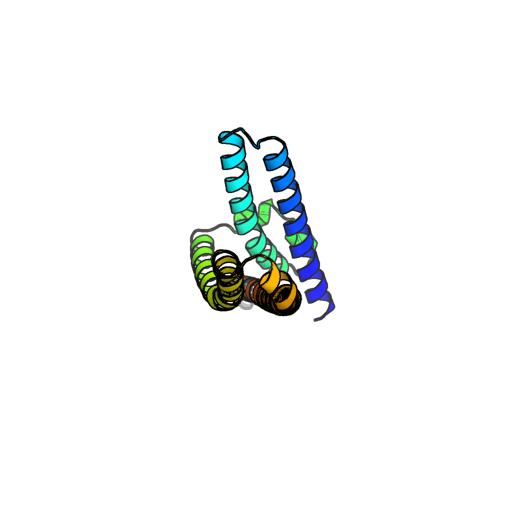 ? 5.487 1.258 16.045 1.00 85.12 83 GLY A CA 1
ATOM 646 C C . GLY A 1 83 ? 5.011 0.086 15.184 1.00 85.12 83 GLY A C 1
ATOM 647 O O . GLY A 1 83 ? 5.778 -0.436 14.372 1.00 85.12 83 GLY A O 1
ATOM 648 N N . MET A 1 84 ? 3.731 -0.286 15.293 1.00 86.25 84 MET A N 1
ATOM 649 C CA . MET A 1 84 ? 3.141 -1.320 14.434 1.00 86.25 84 MET A CA 1
ATOM 650 C C . MET A 1 84 ? 3.187 -0.934 12.960 1.00 86.25 84 MET A C 1
ATOM 652 O O . MET A 1 84 ? 3.432 -1.791 12.110 1.00 86.25 84 MET A O 1
ATOM 656 N N . PHE A 1 85 ? 3.018 0.355 12.659 1.00 86.19 85 PHE A N 1
ATOM 657 C CA . PHE A 1 85 ? 3.103 0.855 11.300 1.00 86.19 85 PHE A CA 1
ATOM 658 C C . PHE A 1 85 ? 4.472 0.615 10.676 1.00 86.19 85 PHE A C 1
ATOM 660 O O . PHE A 1 85 ? 4.575 0.095 9.564 1.00 86.19 85 PHE A O 1
ATOM 667 N N . ILE A 1 86 ? 5.531 0.916 11.423 1.00 87.06 86 ILE A N 1
ATOM 668 C CA . ILE A 1 86 ? 6.906 0.670 10.992 1.00 87.06 86 ILE A CA 1
ATOM 669 C C . ILE A 1 86 ? 7.148 -0.832 10.790 1.00 87.06 86 ILE A C 1
ATOM 671 O O . ILE A 1 86 ? 7.665 -1.228 9.745 1.00 87.06 86 ILE A O 1
ATOM 675 N N . VAL A 1 87 ? 6.734 -1.682 11.736 1.00 88.88 87 VAL A N 1
ATOM 676 C CA . VAL A 1 87 ? 6.944 -3.140 11.654 1.00 88.88 87 VAL A CA 1
ATOM 677 C C . VAL A 1 87 ? 6.243 -3.744 10.437 1.00 88.88 87 VAL A C 1
ATOM 679 O O . VAL A 1 87 ? 6.873 -4.450 9.646 1.00 88.88 87 VAL A O 1
ATOM 682 N N . VAL A 1 88 ? 4.953 -3.449 10.250 1.00 87.50 88 VAL A N 1
ATOM 683 C CA . VAL A 1 88 ? 4.182 -3.965 9.110 1.00 87.50 88 VAL A CA 1
ATOM 684 C C . VAL A 1 88 ? 4.747 -3.430 7.796 1.00 87.50 88 VAL A C 1
ATOM 686 O O . VAL A 1 88 ? 4.838 -4.187 6.829 1.00 87.50 88 VAL A O 1
ATOM 689 N N . SER A 1 89 ? 5.197 -2.173 7.758 1.00 85.12 89 SER A N 1
ATOM 690 C CA . SER A 1 89 ? 5.841 -1.593 6.573 1.00 85.12 89 SER A CA 1
ATOM 691 C C . SER A 1 89 ? 7.138 -2.319 6.207 1.00 85.12 89 SER A C 1
ATOM 693 O O . SER A 1 89 ? 7.326 -2.665 5.043 1.00 85.12 89 SER A O 1
ATOM 695 N N . ILE A 1 90 ? 8.000 -2.624 7.185 1.00 88.19 90 ILE A N 1
ATOM 696 C CA . ILE A 1 90 ? 9.246 -3.376 6.958 1.00 88.19 90 ILE A CA 1
ATOM 697 C C . ILE A 1 90 ? 8.939 -4.779 6.424 1.00 88.19 90 ILE A C 1
ATOM 699 O O . ILE A 1 90 ? 9.502 -5.182 5.408 1.00 88.19 90 ILE A O 1
ATOM 703 N N . ILE A 1 91 ? 8.020 -5.515 7.060 1.00 88.88 91 ILE A N 1
ATOM 704 C CA . ILE A 1 91 ? 7.644 -6.871 6.622 1.00 88.88 91 ILE A CA 1
ATOM 705 C C . ILE A 1 91 ? 7.066 -6.839 5.204 1.00 88.88 91 ILE A C 1
ATOM 707 O O . ILE A 1 91 ? 7.433 -7.657 4.363 1.00 88.88 91 ILE A O 1
ATOM 711 N N . SER A 1 92 ? 6.200 -5.869 4.916 1.00 85.94 92 SER A N 1
ATOM 712 C CA . SER A 1 92 ? 5.610 -5.691 3.586 1.00 85.94 92 SER A CA 1
ATOM 713 C C . SER A 1 92 ? 6.672 -5.412 2.532 1.00 85.94 92 SER A C 1
ATOM 715 O O . SER A 1 92 ? 6.637 -5.994 1.450 1.00 85.94 92 SER A O 1
ATOM 717 N N . MET A 1 93 ? 7.657 -4.574 2.862 1.00 85.00 93 MET A N 1
ATOM 718 C CA . MET A 1 93 ? 8.781 -4.284 1.979 1.00 85.00 93 MET A CA 1
ATOM 719 C C . MET A 1 93 ? 9.602 -5.547 1.701 1.00 85.00 93 MET A C 1
ATOM 721 O O . MET A 1 93 ? 9.892 -5.826 0.542 1.00 85.00 93 MET A O 1
ATOM 725 N N . LEU A 1 94 ? 9.891 -6.359 2.727 1.00 86.88 94 LEU A N 1
ATOM 726 C CA . LEU A 1 94 ? 10.599 -7.637 2.579 1.00 86.88 94 LEU A CA 1
ATOM 727 C C . LEU A 1 94 ? 9.847 -8.623 1.671 1.00 86.88 94 LEU A C 1
ATOM 729 O O . LEU A 1 94 ? 10.463 -9.253 0.812 1.00 86.88 94 LEU A O 1
ATOM 733 N N . LEU A 1 95 ? 8.521 -8.726 1.809 1.00 85.94 95 LEU A N 1
ATOM 734 C CA . LEU A 1 95 ? 7.686 -9.584 0.955 1.00 85.94 95 LEU A CA 1
ATOM 735 C C . LEU A 1 95 ? 7.685 -9.131 -0.515 1.00 85.94 95 LEU A C 1
ATOM 737 O O . LEU A 1 95 ? 7.580 -9.960 -1.418 1.00 85.94 95 LEU A O 1
ATOM 741 N N . MET A 1 96 ? 7.850 -7.830 -0.761 1.00 86.50 96 MET A N 1
ATOM 742 C CA . MET A 1 96 ? 7.897 -7.244 -2.103 1.00 86.50 96 MET A CA 1
ATOM 743 C C . MET A 1 96 ? 9.269 -7.355 -2.787 1.00 86.50 96 MET A C 1
ATOM 745 O O . MET A 1 96 ? 9.356 -7.152 -3.999 1.00 86.50 96 MET A O 1
ATOM 749 N N . ILE A 1 97 ? 10.335 -7.726 -2.067 1.00 85.62 97 ILE A N 1
ATOM 750 C CA . ILE A 1 97 ? 11.686 -7.851 -2.645 1.00 85.62 97 ILE A CA 1
ATOM 751 C C . ILE A 1 97 ? 11.719 -8.904 -3.755 1.00 85.62 97 ILE A C 1
ATOM 753 O O . ILE A 1 97 ? 12.220 -8.636 -4.845 1.00 85.62 97 ILE A O 1
ATOM 757 N N . ILE A 1 98 ? 11.173 -10.096 -3.503 1.00 79.88 98 ILE A N 1
ATOM 758 C CA . ILE A 1 98 ? 11.206 -11.213 -4.458 1.00 79.88 98 ILE A CA 1
ATOM 759 C C . ILE A 1 98 ? 10.539 -10.843 -5.797 1.00 79.88 98 ILE A C 1
ATOM 761 O O . ILE A 1 98 ? 11.198 -10.967 -6.833 1.00 79.88 98 ILE A O 1
ATOM 765 N N . PRO A 1 99 ? 9.285 -10.349 -5.836 1.00 82.19 99 PRO A N 1
ATOM 766 C CA . PRO A 1 99 ? 8.671 -9.946 -7.098 1.00 82.19 99 PRO A CA 1
ATOM 767 C C . PRO A 1 99 ? 9.365 -8.733 -7.735 1.00 82.19 99 PRO A C 1
ATOM 769 O O . PRO A 1 99 ? 9.435 -8.677 -8.959 1.00 82.19 99 PRO A O 1
ATOM 772 N N . MET A 1 100 ? 9.936 -7.798 -6.958 1.00 81.69 100 MET A N 1
ATOM 773 C CA . MET A 1 100 ? 10.750 -6.712 -7.527 1.00 81.69 100 MET A CA 1
ATOM 774 C C . MET A 1 100 ? 11.986 -7.243 -8.255 1.00 81.69 100 MET A C 1
ATOM 776 O O . MET A 1 100 ? 12.266 -6.807 -9.368 1.00 81.69 100 MET A O 1
ATOM 780 N N . ILE A 1 101 ? 12.705 -8.202 -7.668 1.00 82.50 101 ILE A N 1
ATOM 781 C CA . ILE A 1 101 ? 13.876 -8.829 -8.298 1.00 82.50 101 ILE A CA 1
ATOM 782 C C . ILE A 1 101 ? 13.471 -9.507 -9.610 1.00 82.50 101 ILE A C 1
ATOM 784 O O . ILE A 1 101 ? 14.140 -9.308 -10.624 1.00 82.50 101 ILE A O 1
ATOM 788 N N . LEU A 1 102 ? 12.352 -10.241 -9.616 1.00 78.38 102 LEU A N 1
ATOM 789 C CA . LEU A 1 102 ? 11.820 -10.897 -10.817 1.00 78.38 102 LEU A CA 1
ATOM 790 C C . LEU A 1 102 ? 11.436 -9.913 -11.932 1.00 78.38 102 LEU A C 1
ATOM 792 O O . LEU A 1 102 ? 11.449 -10.296 -13.098 1.00 78.38 102 LEU A O 1
ATOM 796 N N . LEU A 1 103 ? 11.115 -8.662 -11.598 1.00 79.44 103 LEU A N 1
ATOM 797 C CA . LEU A 1 103 ? 10.777 -7.610 -12.560 1.00 79.44 103 LEU A CA 1
ATOM 798 C C . LEU A 1 103 ? 12.031 -6.867 -13.051 1.00 79.44 103 LEU A C 1
ATOM 800 O O . LEU A 1 103 ? 12.169 -6.579 -14.238 1.00 79.44 103 LEU A O 1
ATOM 804 N N . ILE A 1 104 ? 12.977 -6.597 -12.148 1.00 81.31 104 ILE A N 1
ATOM 805 C CA . ILE A 1 104 ? 14.199 -5.833 -12.430 1.00 81.31 104 ILE A CA 1
ATOM 806 C C . ILE A 1 104 ? 15.214 -6.658 -13.231 1.00 81.31 104 ILE A C 1
ATOM 808 O O . ILE A 1 104 ? 15.810 -6.131 -14.169 1.00 81.31 104 ILE A O 1
ATOM 812 N N . PHE A 1 105 ? 15.410 -7.943 -12.916 1.00 79.38 105 PHE A N 1
ATOM 813 C CA . PHE A 1 105 ? 16.399 -8.786 -13.608 1.00 79.38 105 PHE A CA 1
ATOM 814 C C . PHE A 1 105 ? 16.182 -8.866 -15.130 1.00 79.38 105 PHE A C 1
ATOM 816 O O . PHE A 1 105 ? 17.137 -8.636 -15.876 1.00 79.38 105 PHE A O 1
ATOM 823 N N . PRO A 1 106 ? 14.957 -9.131 -15.627 1.00 74.81 106 PRO A N 1
ATOM 824 C CA . PRO A 1 106 ? 14.676 -9.133 -17.061 1.00 74.81 106 PRO A CA 1
ATOM 825 C C . PRO A 1 106 ? 14.890 -7.766 -17.715 1.00 74.81 106 PRO A C 1
ATOM 827 O O . PRO A 1 106 ? 15.383 -7.701 -18.839 1.00 74.81 106 PRO A O 1
ATOM 830 N N . LEU A 1 107 ? 14.567 -6.672 -17.013 1.00 75.12 107 LEU A N 1
ATOM 831 C CA . LEU A 1 107 ? 14.783 -5.311 -17.509 1.00 75.12 107 LEU A CA 1
ATOM 832 C C . LEU A 1 107 ? 16.276 -4.993 -17.637 1.00 75.12 107 LEU A C 1
ATOM 834 O O . LEU A 1 107 ? 16.702 -4.482 -18.669 1.00 75.12 107 LEU A O 1
ATOM 838 N N . ILE A 1 108 ? 17.089 -5.338 -16.635 1.00 77.25 108 ILE A N 1
ATOM 839 C CA . ILE A 1 108 ? 18.550 -5.184 -16.708 1.00 77.25 108 ILE A CA 1
ATOM 840 C C . ILE A 1 108 ? 19.113 -6.021 -17.860 1.00 77.25 108 ILE A C 1
ATOM 842 O O . ILE A 1 108 ? 19.924 -5.515 -18.634 1.00 77.25 108 ILE A O 1
ATOM 846 N N . GLY A 1 109 ? 18.654 -7.266 -18.020 1.00 71.56 109 GLY A N 1
ATOM 847 C CA . GLY A 1 109 ? 19.029 -8.115 -19.153 1.00 71.56 109 GLY A CA 1
ATOM 848 C C . GLY A 1 109 ? 18.686 -7.475 -20.501 1.00 71.56 109 GLY A C 1
ATOM 849 O O . GLY A 1 109 ? 19.522 -7.455 -21.402 1.00 71.56 109 GLY A O 1
ATOM 850 N N . PHE A 1 110 ? 17.502 -6.869 -20.616 1.00 70.50 110 PHE A N 1
ATOM 851 C CA . PHE A 1 110 ? 17.066 -6.151 -21.811 1.00 70.50 110 PHE A CA 1
ATOM 852 C C . PHE A 1 110 ? 17.961 -4.953 -22.140 1.00 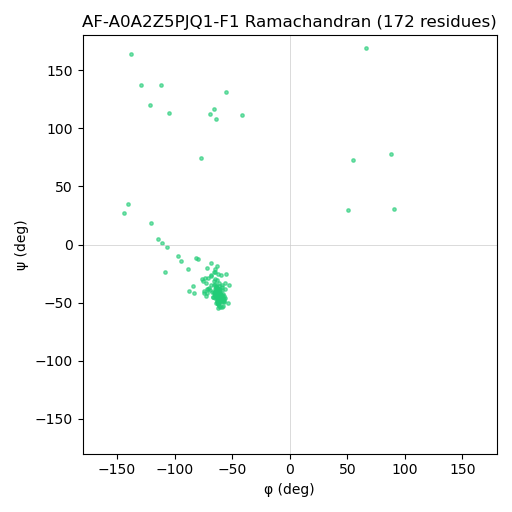70.50 110 PHE A C 1
ATOM 854 O O . PHE A 1 110 ? 18.504 -4.864 -23.242 1.00 70.50 110 PHE A O 1
ATOM 861 N N . PHE A 1 111 ? 18.155 -4.043 -21.183 1.00 69.81 111 PHE A N 1
ATOM 862 C CA . PHE A 1 111 ? 18.984 -2.854 -21.387 1.00 69.81 111 PHE A CA 1
ATOM 863 C C . PHE A 1 111 ? 20.461 -3.207 -21.606 1.00 69.81 111 PHE A C 1
ATOM 865 O O . PHE A 1 111 ? 21.124 -2.568 -22.423 1.00 69.81 111 PHE A O 1
ATOM 872 N N . GLY A 1 112 ? 20.957 -4.255 -20.945 1.00 71.31 112 GLY A N 1
ATOM 873 C CA . GLY A 1 112 ? 22.300 -4.788 -21.149 1.00 71.31 112 GLY A CA 1
ATOM 874 C C . GLY A 1 112 ? 22.495 -5.342 -22.561 1.00 71.31 112 GLY A C 1
ATOM 875 O O . GLY A 1 112 ? 23.430 -4.941 -23.247 1.00 71.31 112 GLY A O 1
ATOM 876 N N . MET A 1 113 ? 21.589 -6.196 -23.051 1.00 64.50 113 MET A N 1
ATOM 877 C CA . MET A 1 113 ? 21.658 -6.726 -24.422 1.00 64.50 113 MET A CA 1
ATOM 878 C C . MET A 1 113 ? 21.623 -5.613 -25.480 1.00 64.50 113 MET A C 1
ATOM 880 O O . MET A 1 113 ? 22.358 -5.691 -26.471 1.00 64.50 113 MET A O 1
ATOM 884 N N . ASN A 1 114 ? 20.848 -4.549 -25.243 1.00 62.09 114 ASN A N 1
ATOM 885 C CA . ASN A 1 114 ? 20.737 -3.396 -26.143 1.00 62.09 114 ASN A CA 1
ATOM 886 C C . ASN A 1 114 ? 22.066 -2.657 -26.352 1.00 62.09 114 ASN A C 1
ATOM 888 O O . ASN A 1 114 ? 22.311 -2.165 -27.453 1.00 62.09 114 ASN A O 1
ATOM 892 N N . MET A 1 115 ? 22.934 -2.601 -25.335 1.00 63.12 115 MET A N 1
ATOM 893 C CA . MET A 1 115 ? 24.249 -1.960 -25.458 1.00 63.12 115 MET A CA 1
ATOM 894 C C . MET A 1 115 ? 25.228 -2.759 -26.332 1.00 63.12 115 MET A C 1
ATOM 896 O O . MET A 1 115 ? 26.091 -2.156 -26.964 1.00 63.12 115 MET A O 1
ATOM 900 N N . TYR A 1 116 ? 25.097 -4.091 -26.402 1.00 63.00 116 TYR A N 1
ATOM 901 C CA . TYR A 1 116 ? 26.108 -4.961 -27.024 1.00 63.00 116 TYR A CA 1
ATOM 902 C C . TYR A 1 116 ? 25.706 -5.584 -28.371 1.00 63.00 116 TYR A C 1
ATOM 904 O O . TYR A 1 116 ? 26.590 -5.940 -29.146 1.00 63.00 116 TYR A O 1
ATOM 912 N N . THR A 1 117 ? 24.412 -5.737 -28.683 1.00 62.75 117 THR A N 1
ATOM 913 C CA . THR A 1 117 ? 23.967 -6.559 -29.841 1.00 62.75 117 THR A CA 1
ATOM 914 C C . THR A 1 117 ? 23.349 -5.797 -31.018 1.00 62.75 117 THR A C 1
ATOM 916 O O . THR A 1 117 ? 23.009 -6.397 -32.040 1.00 62.75 117 THR A O 1
ATOM 919 N N . GLY A 1 118 ? 23.278 -4.466 -30.951 1.00 66.00 118 GLY A N 1
ATOM 920 C CA . GLY A 1 118 ? 22.716 -3.640 -32.022 1.00 66.00 118 GLY A CA 1
ATOM 921 C C . GLY A 1 118 ? 21.202 -3.848 -32.240 1.00 66.00 118 GLY A C 1
ATOM 922 O O . GLY A 1 118 ? 20.588 -4.777 -31.713 1.00 66.00 118 GLY A O 1
ATOM 923 N N . PRO A 1 119 ? 20.547 -2.989 -33.039 1.00 67.38 119 PRO A N 1
ATOM 924 C CA . PRO A 1 119 ? 19.083 -2.916 -33.097 1.00 67.38 119 PRO A CA 1
ATOM 925 C C . PRO A 1 119 ? 18.391 -4.143 -33.719 1.00 67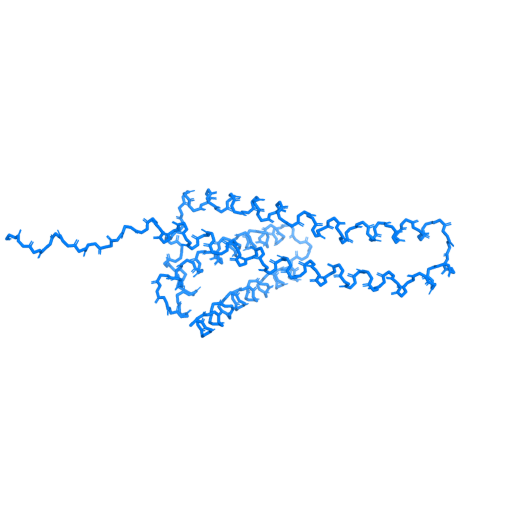.38 119 PRO A C 1
ATOM 927 O O . PRO A 1 119 ? 17.194 -4.322 -33.527 1.00 67.38 119 PRO A O 1
ATOM 930 N N . LYS A 1 120 ? 19.101 -5.018 -34.448 1.00 66.25 120 LYS A N 1
ATOM 931 C CA . LYS A 1 120 ? 18.492 -6.181 -35.127 1.00 66.25 120 LYS A CA 1
ATOM 932 C C . LYS A 1 120 ? 18.107 -7.324 -34.180 1.00 66.25 120 LYS A C 1
ATOM 934 O O . LYS A 1 120 ? 17.038 -7.899 -34.361 1.00 66.25 120 LYS A O 1
ATOM 939 N N . MET A 1 121 ? 18.922 -7.637 -33.166 1.00 63.56 121 MET A N 1
ATOM 940 C CA . MET A 1 121 ? 18.549 -8.646 -32.156 1.00 63.56 121 MET A CA 1
ATOM 941 C C . MET A 1 121 ? 17.392 -8.166 -31.271 1.00 63.56 121 MET A C 1
ATOM 943 O O . MET A 1 121 ? 16.583 -8.969 -30.814 1.00 63.56 121 MET A O 1
ATOM 947 N N . LEU A 1 122 ? 17.264 -6.848 -31.112 1.00 62.00 122 LEU A N 1
ATOM 948 C CA . LEU A 1 122 ? 16.179 -6.177 -30.403 1.00 62.00 122 LEU A CA 1
ATOM 949 C C . LEU A 1 122 ? 14.802 -6.519 -30.978 1.00 62.00 122 LEU A C 1
ATOM 951 O O . LEU A 1 122 ? 13.907 -6.889 -30.228 1.00 62.00 122 LEU A O 1
ATOM 955 N N . PHE A 1 123 ? 14.638 -6.463 -32.302 1.00 64.44 123 PHE A N 1
ATOM 956 C CA . PHE A 1 123 ? 13.360 -6.785 -32.951 1.00 64.44 123 PHE A CA 1
ATOM 957 C C . PHE A 1 123 ? 12.978 -8.268 -32.848 1.00 64.44 123 PHE A C 1
ATOM 959 O O . PHE A 1 123 ? 11.794 -8.588 -32.876 1.00 64.44 123 PHE A O 1
ATOM 966 N N . MET A 1 124 ? 13.957 -9.169 -32.711 1.00 66.12 124 MET A N 1
ATOM 967 C CA . MET A 1 124 ? 13.701 -10.603 -32.525 1.00 66.12 124 MET A CA 1
ATOM 968 C C . MET A 1 124 ? 13.427 -10.970 -31.062 1.00 66.12 124 MET A C 1
ATOM 970 O O . MET A 1 124 ? 12.605 -11.844 -30.799 1.00 66.12 124 MET A O 1
ATOM 974 N N . ALA A 1 125 ? 14.087 -10.308 -30.108 1.00 65.81 125 ALA A N 1
ATOM 975 C CA . ALA A 1 125 ? 13.937 -10.587 -28.681 1.00 65.81 125 ALA A CA 1
ATOM 976 C C . ALA A 1 125 ? 12.798 -9.781 -28.019 1.00 65.81 125 ALA A C 1
ATOM 978 O O . ALA A 1 125 ? 12.279 -10.194 -26.979 1.00 65.81 125 ALA A O 1
ATOM 979 N N . SER A 1 126 ? 12.366 -8.662 -28.618 1.00 68.50 126 SER A N 1
ATOM 980 C CA . SER A 1 126 ? 11.340 -7.771 -28.057 1.00 68.50 126 SER A CA 1
ATOM 981 C C . SER A 1 126 ? 9.998 -8.437 -27.737 1.00 68.50 126 SER A C 1
ATOM 983 O O . SER A 1 126 ? 9.459 -8.109 -26.680 1.00 68.50 126 SER A O 1
ATOM 985 N N . PRO A 1 127 ? 9.447 -9.386 -28.528 1.00 74.50 127 PRO A N 1
ATOM 986 C CA . PRO A 1 127 ? 8.151 -9.983 -28.205 1.00 74.50 127 PRO A CA 1
ATOM 987 C C . PRO A 1 127 ? 8.235 -10.885 -26.970 1.00 74.50 127 PRO A C 1
ATOM 989 O O . PRO A 1 127 ? 7.335 -10.895 -26.132 1.00 74.50 127 PRO A O 1
ATOM 992 N N . LEU A 1 128 ? 9.344 -11.616 -26.834 1.00 73.94 128 LEU A N 1
ATOM 993 C CA . LEU A 1 128 ? 9.582 -12.529 -25.719 1.00 73.94 128 LEU A CA 1
ATOM 994 C C . LEU A 1 128 ? 9.845 -11.748 -24.424 1.00 73.94 128 LEU A C 1
ATOM 996 O O . LEU A 1 128 ? 9.318 -12.094 -23.371 1.00 73.94 128 LEU A O 1
ATOM 1000 N N . LEU A 1 129 ? 10.573 -10.635 -24.521 1.00 70.88 129 LEU A N 1
ATOM 1001 C CA . LEU A 1 129 ? 10.821 -9.720 -23.407 1.00 70.88 129 LEU A CA 1
ATOM 1002 C C . LEU A 1 129 ? 9.566 -8.958 -22.975 1.00 70.88 129 LEU A C 1
ATOM 1004 O O . LEU A 1 129 ? 9.334 -8.827 -21.777 1.00 70.88 129 LEU A O 1
ATOM 1008 N N . LEU A 1 130 ? 8.723 -8.521 -23.918 1.00 73.56 130 LEU A N 1
ATOM 1009 C CA . LEU A 1 130 ? 7.395 -7.977 -23.615 1.00 73.56 130 LEU A CA 1
ATOM 1010 C C . LEU A 1 130 ? 6.530 -9.007 -22.883 1.00 73.56 130 LEU A C 1
ATOM 1012 O O . LEU A 1 130 ? 5.894 -8.662 -21.892 1.00 73.56 130 LEU A O 1
ATOM 1016 N N . GLY A 1 131 ? 6.548 -10.270 -23.322 1.00 78.44 131 GLY A N 1
ATOM 1017 C CA . GLY A 1 131 ? 5.835 -11.361 -22.657 1.00 78.44 131 GLY A CA 1
ATOM 1018 C C . GLY A 1 131 ? 6.309 -11.599 -21.220 1.00 78.44 131 GLY A C 1
ATOM 1019 O O . GLY A 1 131 ? 5.490 -11.670 -20.305 1.00 78.44 131 GLY A O 1
ATOM 1020 N N . VAL A 1 132 ? 7.627 -11.658 -20.999 1.00 77.88 132 VAL A N 1
ATOM 1021 C CA . VAL A 1 132 ? 8.216 -11.827 -19.659 1.00 77.88 132 VAL A CA 1
ATOM 1022 C C . VAL A 1 132 ? 7.943 -10.611 -18.771 1.00 77.88 132 VAL A C 1
ATOM 1024 O O . VAL A 1 132 ? 7.583 -10.783 -17.609 1.00 77.88 132 VAL A O 1
ATOM 1027 N N . ALA A 1 133 ? 8.054 -9.392 -19.303 1.00 73.38 133 ALA A N 1
ATOM 1028 C CA . ALA A 1 133 ? 7.769 -8.165 -18.563 1.00 73.38 133 ALA A CA 1
ATOM 1029 C C . ALA A 1 133 ? 6.289 -8.065 -18.163 1.00 73.38 133 ALA A C 1
ATOM 1031 O O . ALA A 1 133 ? 5.991 -7.744 -17.015 1.00 73.38 133 ALA A O 1
ATOM 1032 N N . LEU A 1 134 ? 5.363 -8.395 -19.072 1.00 81.06 134 LEU A N 1
ATOM 1033 C CA . LEU A 1 134 ? 3.927 -8.466 -18.779 1.00 81.06 134 LEU A CA 1
ATOM 1034 C C . LEU A 1 134 ? 3.627 -9.507 -17.701 1.00 81.06 134 LEU A C 1
ATOM 1036 O O . LEU A 1 134 ? 2.905 -9.216 -16.751 1.00 81.06 134 LEU A O 1
ATOM 1040 N N . PHE A 1 135 ? 4.206 -10.703 -17.813 1.00 81.69 135 PHE A N 1
ATOM 1041 C CA . PHE A 1 135 ? 4.038 -11.748 -16.808 1.00 81.69 135 PHE A CA 1
ATOM 1042 C C . PHE A 1 135 ? 4.576 -11.310 -15.440 1.00 81.69 135 PHE A C 1
ATOM 1044 O O . PHE A 1 135 ? 3.866 -11.405 -14.439 1.00 81.69 135 PHE A O 1
ATOM 1051 N N . ALA A 1 136 ? 5.793 -10.762 -15.393 1.00 80.69 136 ALA A N 1
ATOM 1052 C CA . ALA A 1 136 ? 6.395 -10.253 -14.165 1.00 80.69 136 ALA A CA 1
ATOM 1053 C C . ALA A 1 136 ? 5.568 -9.110 -13.551 1.00 80.69 136 ALA A C 1
ATOM 1055 O O . ALA A 1 136 ? 5.385 -9.073 -12.337 1.00 80.69 136 ALA A O 1
ATOM 1056 N N . PHE A 1 137 ? 5.000 -8.225 -14.376 1.00 80.44 137 PHE A N 1
ATOM 1057 C CA . PHE A 1 137 ? 4.109 -7.153 -13.932 1.00 80.44 137 PHE A CA 1
ATOM 1058 C C . PHE A 1 137 ? 2.799 -7.679 -13.328 1.00 80.44 137 PHE A C 1
ATOM 1060 O O . PHE A 1 137 ? 2.349 -7.178 -12.294 1.00 80.44 137 PHE A O 1
ATOM 1067 N N . ILE A 1 138 ? 2.195 -8.705 -13.935 1.00 84.81 138 ILE A N 1
ATOM 1068 C CA . ILE A 1 138 ? 0.993 -9.364 -13.404 1.00 84.81 138 ILE A CA 1
ATOM 1069 C C . ILE A 1 138 ? 1.303 -10.015 -12.055 1.00 84.81 138 ILE A C 1
ATOM 1071 O O . ILE A 1 138 ? 0.587 -9.776 -11.083 1.00 84.81 138 ILE A O 1
ATOM 1075 N N . VAL A 1 139 ? 2.390 -10.789 -11.969 1.00 83.62 139 VAL A N 1
ATOM 1076 C CA . VAL A 1 139 ? 2.824 -11.429 -10.716 1.00 83.62 139 VAL A CA 1
ATOM 1077 C C . VAL A 1 139 ? 3.078 -10.376 -9.640 1.00 83.62 139 VAL A C 1
ATOM 1079 O O . VAL A 1 139 ? 2.571 -10.505 -8.528 1.00 83.62 139 VAL A O 1
ATOM 1082 N N . PHE A 1 140 ? 3.793 -9.302 -9.974 1.00 83.62 140 PHE A N 1
ATOM 1083 C CA . PHE A 1 140 ? 4.045 -8.195 -9.056 1.00 83.62 140 PHE A CA 1
ATOM 1084 C C . PHE A 1 140 ? 2.751 -7.547 -8.567 1.00 83.62 140 PHE A C 1
ATOM 1086 O O . PHE A 1 140 ? 2.605 -7.322 -7.371 1.00 83.62 140 PHE A O 1
ATOM 1093 N N . SER A 1 141 ? 1.793 -7.301 -9.460 1.00 83.25 141 SER A N 1
ATOM 1094 C CA . SER A 1 141 ? 0.507 -6.695 -9.109 1.00 83.25 141 SER A CA 1
ATOM 1095 C C . SER A 1 141 ? -0.313 -7.591 -8.175 1.00 83.25 141 SER A C 1
ATOM 1097 O O . SER A 1 141 ? -0.872 -7.107 -7.194 1.00 83.25 141 SER A O 1
ATOM 1099 N N . ILE A 1 142 ? -0.341 -8.904 -8.422 1.00 85.38 142 ILE A N 1
ATOM 1100 C CA . ILE A 1 142 ? -1.018 -9.873 -7.545 1.00 85.38 142 ILE A CA 1
ATOM 1101 C C . ILE A 1 142 ? -0.363 -9.896 -6.161 1.00 85.38 142 ILE A C 1
ATOM 1103 O O . ILE A 1 142 ? -1.062 -9.830 -5.148 1.00 85.38 142 ILE A O 1
ATOM 1107 N N . VAL A 1 143 ? 0.972 -9.960 -6.103 1.00 84.81 143 VAL A N 1
ATOM 1108 C CA . VAL A 1 143 ? 1.698 -9.969 -4.826 1.00 84.81 143 VAL A CA 1
ATOM 1109 C C . VAL A 1 143 ? 1.515 -8.644 -4.088 1.00 84.81 143 VAL A C 1
ATOM 1111 O O . VAL A 1 143 ? 1.259 -8.667 -2.889 1.00 84.81 143 VAL A O 1
ATOM 1114 N N . ALA A 1 144 ? 1.549 -7.507 -4.785 1.00 83.12 144 ALA A N 1
ATOM 1115 C CA . ALA A 1 144 ? 1.306 -6.194 -4.195 1.00 83.12 144 ALA A CA 1
ATOM 1116 C C . ALA A 1 144 ? -0.070 -6.131 -3.521 1.00 83.12 144 ALA A C 1
ATOM 1118 O O . ALA A 1 144 ? -0.168 -5.771 -2.350 1.00 83.12 144 ALA A O 1
ATOM 1119 N N . VAL A 1 145 ? -1.121 -6.565 -4.224 1.00 84.12 145 VAL A N 1
ATOM 1120 C CA . VAL A 1 145 ? -2.485 -6.620 -3.679 1.00 84.12 145 VAL A CA 1
ATOM 1121 C C . VAL A 1 145 ? -2.557 -7.546 -2.461 1.00 84.12 145 VAL A C 1
ATOM 1123 O O . VAL A 1 145 ? -3.136 -7.178 -1.437 1.00 84.12 145 VAL A O 1
ATOM 1126 N N . TYR A 1 146 ? -1.938 -8.727 -2.535 1.00 85.31 146 TYR A N 1
ATOM 1127 C CA . TYR A 1 146 ? -1.890 -9.668 -1.416 1.00 85.31 146 TYR A CA 1
ATOM 1128 C C . TYR A 1 146 ? -1.190 -9.073 -0.186 1.00 85.31 146 TYR A C 1
ATOM 1130 O O . TYR A 1 146 ? -1.718 -9.154 0.924 1.00 85.31 146 TYR A O 1
ATOM 1138 N N . VAL A 1 147 ? -0.033 -8.433 -0.376 1.00 84.50 147 VAL A N 1
ATOM 1139 C CA . VAL A 1 147 ? 0.729 -7.778 0.695 1.00 84.50 147 VAL A CA 1
ATOM 1140 C C . VAL A 1 147 ? -0.071 -6.629 1.309 1.00 84.50 147 VAL A C 1
ATOM 1142 O O . VAL A 1 147 ? -0.092 -6.496 2.533 1.00 84.50 147 VAL A O 1
ATOM 1145 N N . SER A 1 148 ? -0.794 -5.841 0.508 1.00 80.88 148 SER A N 1
ATOM 1146 C CA . SER A 1 148 ? -1.684 -4.794 1.025 1.00 80.88 148 SER A CA 1
ATOM 1147 C C . SER A 1 148 ? -2.789 -5.373 1.913 1.00 80.88 148 SER A C 1
ATOM 1149 O O . SER A 1 148 ? -2.964 -4.919 3.042 1.00 80.88 148 SER A O 1
ATOM 1151 N N . PHE A 1 149 ? -3.488 -6.423 1.466 1.00 82.00 149 PHE A N 1
ATOM 1152 C CA . PHE A 1 149 ? -4.515 -7.081 2.283 1.00 82.00 149 PHE A CA 1
ATOM 1153 C C . PHE A 1 149 ? -3.949 -7.705 3.560 1.00 82.00 149 PHE A C 1
ATOM 1155 O O . PHE A 1 149 ? -4.555 -7.576 4.626 1.00 82.00 149 PHE A O 1
ATOM 1162 N N . TYR A 1 150 ? -2.789 -8.356 3.470 1.00 84.94 150 TYR A N 1
ATOM 1163 C CA . TYR A 1 150 ? -2.086 -8.896 4.630 1.00 84.94 150 TYR A CA 1
ATOM 1164 C C . TYR A 1 150 ? -1.764 -7.796 5.645 1.00 84.94 150 TYR A C 1
ATOM 1166 O O . TYR A 1 150 ? -2.051 -7.956 6.830 1.00 84.94 150 TYR A O 1
ATOM 1174 N N . SER A 1 151 ? -1.238 -6.663 5.173 1.00 82.56 151 SER A N 1
ATOM 1175 C CA . SER A 1 151 ? -0.900 -5.509 6.008 1.00 82.56 151 SER A CA 1
ATOM 1176 C C . SER A 1 151 ? -2.122 -5.009 6.760 1.00 82.56 151 SER A C 1
ATOM 1178 O O . SER A 1 151 ? -2.106 -4.934 7.985 1.00 82.56 151 SER A O 1
ATOM 1180 N N . TYR A 1 152 ? -3.212 -4.738 6.038 1.00 83.44 152 TYR A N 1
ATOM 1181 C CA . TYR A 1 152 ? -4.465 -4.281 6.628 1.00 83.44 152 TYR A CA 1
ATOM 1182 C C . TYR A 1 152 ? -5.006 -5.258 7.666 1.00 83.44 152 TYR A C 1
ATOM 1184 O O . TYR A 1 152 ? -5.362 -4.847 8.766 1.00 83.44 152 TYR A O 1
ATOM 1192 N N . ARG A 1 153 ? -4.983 -6.560 7.368 1.00 82.00 153 ARG A N 1
ATOM 1193 C CA . ARG A 1 153 ? -5.402 -7.589 8.320 1.00 82.00 153 ARG A CA 1
ATOM 1194 C C . ARG A 1 153 ? -4.510 -7.627 9.561 1.00 82.00 153 ARG A C 1
ATOM 1196 O O . ARG A 1 153 ? -5.030 -7.801 10.657 1.00 82.00 153 ARG A O 1
ATOM 1203 N N . ALA A 1 154 ? -3.197 -7.462 9.410 1.00 82.62 154 ALA A N 1
ATOM 1204 C CA . ALA A 1 154 ? -2.267 -7.414 10.534 1.00 82.62 154 ALA A CA 1
ATOM 1205 C C . ALA A 1 154 ? -2.555 -6.213 11.451 1.00 82.62 154 ALA A C 1
ATOM 1207 O O . ALA A 1 154 ? -2.636 -6.394 12.665 1.00 82.62 154 ALA A O 1
ATOM 1208 N N . TYR A 1 155 ? -2.799 -5.023 10.882 1.00 82.00 155 TYR A N 1
ATOM 1209 C CA . TYR A 1 155 ? -3.222 -3.843 11.648 1.00 82.00 155 TYR A CA 1
ATOM 1210 C C . TYR A 1 155 ? -4.542 -4.085 12.375 1.00 82.00 155 TYR A C 1
ATOM 1212 O O . TYR A 1 155 ? -4.620 -3.925 13.590 1.00 82.00 155 TYR A O 1
ATOM 1220 N N . THR A 1 156 ? -5.570 -4.502 11.639 1.00 80.81 156 THR A N 1
ATOM 1221 C CA . THR A 1 156 ? -6.905 -4.734 12.185 1.00 80.81 156 THR A CA 1
ATOM 1222 C C . THR A 1 156 ? -6.882 -5.771 13.301 1.00 80.81 156 THR A C 1
ATOM 1224 O O . THR A 1 156 ? -7.398 -5.505 14.378 1.00 80.81 156 THR A O 1
ATOM 1227 N N . ASN A 1 157 ? -6.226 -6.916 13.101 1.00 83.88 157 ASN A N 1
ATOM 1228 C CA . ASN A 1 157 ? -6.132 -7.950 14.129 1.00 83.88 157 ASN A CA 1
ATOM 1229 C C . ASN A 1 157 ? -5.411 -7.449 15.385 1.00 83.88 157 ASN A C 1
ATOM 1231 O O . ASN A 1 157 ? -5.871 -7.722 16.489 1.00 83.88 157 ASN A O 1
ATOM 1235 N N . TYR A 1 158 ? -4.308 -6.709 15.226 1.00 83.69 158 TYR A N 1
ATOM 1236 C CA . TYR A 1 158 ? -3.556 -6.177 16.360 1.00 83.69 158 TYR A CA 1
ATOM 1237 C C . TYR A 1 158 ? -4.414 -5.222 17.197 1.00 83.69 158 TYR A C 1
ATO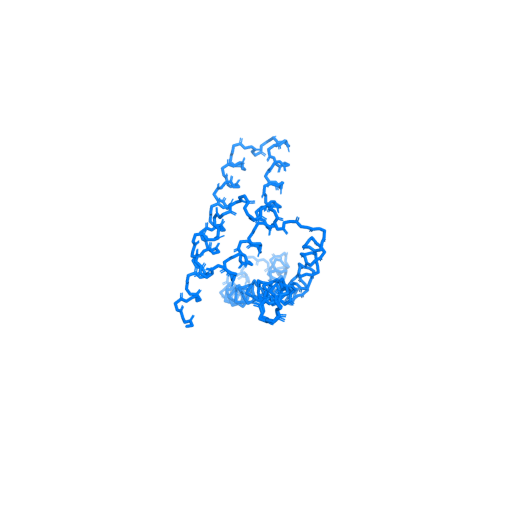M 1239 O O . TYR A 1 158 ? -4.578 -5.434 18.398 1.00 83.69 158 TYR A O 1
ATOM 1247 N N . PHE A 1 159 ? -5.024 -4.216 16.563 1.00 79.94 159 PHE A N 1
ATOM 1248 C CA . PHE A 1 159 ? -5.801 -3.202 17.279 1.00 79.94 159 PHE A CA 1
ATOM 1249 C C . PHE A 1 159 ? -7.144 -3.727 17.796 1.00 79.94 159 PHE A C 1
ATOM 1251 O O . PHE A 1 159 ? -7.528 -3.356 18.901 1.00 79.94 159 PHE A O 1
ATOM 1258 N N . ILE A 1 160 ? -7.802 -4.655 17.088 1.00 76.19 160 ILE A N 1
ATOM 1259 C CA . ILE A 1 160 ? -9.002 -5.335 17.599 1.00 76.19 160 ILE A CA 1
ATOM 1260 C C . ILE A 1 160 ? -8.670 -6.193 18.819 1.00 76.19 160 ILE A C 1
ATOM 1262 O O . ILE A 1 160 ? -9.375 -6.098 19.816 1.00 76.19 160 ILE A O 1
ATOM 1266 N N . SER A 1 161 ? -7.592 -6.986 18.780 1.00 73.88 161 SER A N 1
ATOM 1267 C CA . SER A 1 161 ? -7.212 -7.863 19.905 1.00 73.88 161 SER A CA 1
ATOM 1268 C C . SER A 1 161 ? -6.852 -7.107 21.188 1.00 73.88 161 SER A C 1
ATOM 1270 O O . SER A 1 161 ? -6.833 -7.687 22.269 1.00 73.88 161 SER A O 1
ATOM 1272 N N . LYS A 1 162 ? -6.556 -5.811 21.058 1.00 69.81 162 LYS A N 1
ATOM 1273 C CA . LYS A 1 162 ? -6.226 -4.900 22.152 1.00 69.81 162 LYS A CA 1
ATOM 1274 C C . LYS A 1 162 ? -7.405 -4.075 22.643 1.00 69.81 162 LYS A C 1
ATOM 1276 O O . LYS A 1 162 ? -7.264 -3.420 23.674 1.00 69.81 162 LYS A O 1
ATOM 1281 N N . ILE A 1 163 ? -8.539 -4.084 21.943 1.00 60.69 163 ILE A N 1
ATOM 1282 C CA . ILE A 1 163 ? -9.765 -3.547 22.519 1.00 60.69 163 ILE A CA 1
ATOM 1283 C C . ILE A 1 163 ? -10.158 -4.529 23.618 1.00 60.69 163 ILE A C 1
ATOM 1285 O O . ILE A 1 163 ? -10.476 -5.673 23.290 1.00 60.69 163 ILE A O 1
ATOM 1289 N N . PRO A 1 164 ? -10.097 -4.138 24.905 1.00 47.53 164 PRO A N 1
ATOM 1290 C CA . PRO A 1 164 ? -10.618 -4.999 25.948 1.00 47.53 164 PRO A CA 1
ATOM 1291 C C . PRO A 1 164 ? -12.067 -5.288 25.576 1.00 47.53 164 PRO A C 1
ATOM 1293 O O . PRO A 1 164 ? -12.797 -4.354 25.226 1.00 47.53 164 PRO A O 1
ATOM 1296 N N . GLU A 1 165 ? -12.465 -6.562 25.603 1.00 43.38 165 GLU A N 1
ATOM 1297 C CA . GLU A 1 165 ? -13.879 -6.922 25.630 1.00 43.38 165 GLU A CA 1
ATOM 1298 C C . GLU A 1 165 ? -14.557 -5.953 26.595 1.00 43.38 165 GLU A C 1
ATOM 1300 O O . GLU A 1 165 ? -14.249 -5.910 27.789 1.00 43.38 165 GLU A O 1
ATOM 1305 N N . LYS A 1 166 ? -15.402 -5.068 26.064 1.00 40.53 166 LYS A N 1
ATOM 1306 C CA . LYS A 1 166 ? -16.213 -4.231 26.925 1.00 40.53 166 LYS A CA 1
ATOM 1307 C C . LYS A 1 166 ? -17.129 -5.183 27.687 1.00 40.53 166 LYS A C 1
ATOM 1309 O O . LYS A 1 166 ? -18.073 -5.695 27.104 1.00 40.53 166 LYS A O 1
ATOM 1314 N N . ILE A 1 167 ? -16.841 -5.340 28.976 1.00 45.41 167 ILE A N 1
ATOM 1315 C CA . ILE A 1 167 ? -17.821 -5.158 30.048 1.00 45.41 167 ILE A CA 1
ATOM 1316 C C . ILE A 1 167 ? -19.074 -6.030 29.837 1.00 45.41 167 ILE A C 1
ATOM 1318 O O . ILE A 1 167 ? -20.149 -5.542 29.502 1.00 45.41 167 ILE A O 1
ATOM 1322 N N . GLY A 1 168 ? -18.914 -7.333 30.041 1.00 35.88 168 GLY A N 1
ATOM 1323 C CA . GLY A 1 168 ? -19.943 -8.175 30.648 1.00 35.88 168 GLY A CA 1
ATOM 1324 C C . GLY A 1 168 ? -19.407 -8.595 32.018 1.00 35.88 168 GLY A C 1
ATOM 1325 O O . GLY A 1 168 ? -18.222 -8.894 32.109 1.00 35.88 168 GLY A O 1
ATOM 1326 N N . ASP A 1 169 ? -20.242 -8.572 33.055 1.00 36.28 169 ASP A N 1
ATOM 1327 C CA . ASP A 1 169 ? -19.970 -9.057 34.428 1.00 36.28 169 ASP A CA 1
ATOM 1328 C C . ASP A 1 169 ? -19.390 -8.103 35.489 1.00 36.28 169 ASP A C 1
ATOM 1330 O O . ASP A 1 169 ? -18.769 -8.566 36.437 1.00 36.28 169 ASP A O 1
ATOM 1334 N N . PHE A 1 170 ? -19.667 -6.794 35.450 1.00 39.59 170 PHE A N 1
ATOM 1335 C CA . PHE A 1 170 ? -19.530 -5.966 36.670 1.00 39.59 170 PHE A CA 1
ATOM 1336 C C . PHE A 1 170 ? -20.641 -4.918 36.853 1.00 39.59 170 PHE A C 1
ATOM 1338 O O . PHE A 1 170 ? -20.388 -3.838 37.362 1.00 39.59 170 PHE A O 1
ATOM 1345 N N . ASP A 1 171 ? -21.874 -5.241 36.447 1.00 38.47 171 ASP A N 1
ATOM 1346 C CA . ASP A 1 171 ? -23.085 -4.490 36.848 1.00 38.47 171 ASP A CA 1
ATOM 1347 C C . ASP A 1 171 ? -24.307 -5.420 37.043 1.00 38.47 171 ASP A C 1
ATOM 1349 O O . ASP A 1 171 ? -25.466 -5.030 36.898 1.00 38.47 171 ASP A O 1
ATOM 1353 N N . GLN A 1 172 ? -24.060 -6.684 37.393 1.00 39.47 172 GLN A N 1
ATOM 1354 C CA . GLN A 1 172 ? -25.060 -7.535 38.034 1.00 39.47 172 GLN A CA 1
ATOM 1355 C C . GLN A 1 172 ? -24.474 -7.971 39.374 1.00 39.47 172 GLN A C 1
ATOM 1357 O O . GLN A 1 172 ? -23.421 -8.592 39.397 1.00 39.47 172 GLN A O 1
ATOM 1362 N N . GLU A 1 173 ? -25.171 -7.619 40.453 1.00 37.19 173 GLU A N 1
ATOM 1363 C CA . GLU A 1 173 ? -24.818 -7.821 41.868 1.00 37.19 173 GLU A CA 1
ATOM 1364 C C . GLU A 1 173 ? -23.977 -6.708 42.520 1.00 37.19 173 GLU A C 1
ATOM 1366 O O . GLU A 1 173 ? -22.780 -6.858 42.760 1.00 37.19 173 GLU A O 1
ATOM 1371 N N . LEU A 1 174 ? -24.649 -5.604 42.880 1.00 34.50 174 LEU A N 1
ATOM 1372 C CA . LEU A 1 174 ? -24.857 -5.192 44.286 1.00 34.50 174 LEU A CA 1
ATOM 1373 C C . LEU A 1 174 ? -25.812 -3.995 44.396 1.00 34.50 174 LEU A C 1
ATOM 1375 O O . LEU A 1 174 ? -25.491 -2.913 43.860 1.00 34.50 174 LEU A O 1
#

InterPro domains:
  IPR025098 Protein of unknown function DUF4013 [PF13197] (9-103)

Solvent-accessible surface area (backbone atoms only — not comparable to full-atom values): 9777 Å² total; per-residue (Å²): 110,70,68,61,52,52,52,50,54,50,51,53,50,51,54,52,50,54,49,50,52,54,43,50,53,41,49,71,77,21,78,88,37,71,68,39,49,52,51,41,52,52,51,51,51,50,49,65,60,42,54,56,43,21,51,35,41,22,74,72,66,78,38,82,68,37,55,69,43,57,75,62,44,62,68,65,67,42,73,68,50,53,50,53,48,52,53,49,49,53,53,46,50,61,68,46,46,61,45,47,50,60,44,48,52,59,50,52,53,51,58,52,48,57,76,75,58,50,76,69,56,47,73,71,46,44,64,60,49,51,50,50,51,51,50,30,49,51,52,33,52,54,50,52,54,50,45,51,52,51,43,47,49,52,52,33,52,54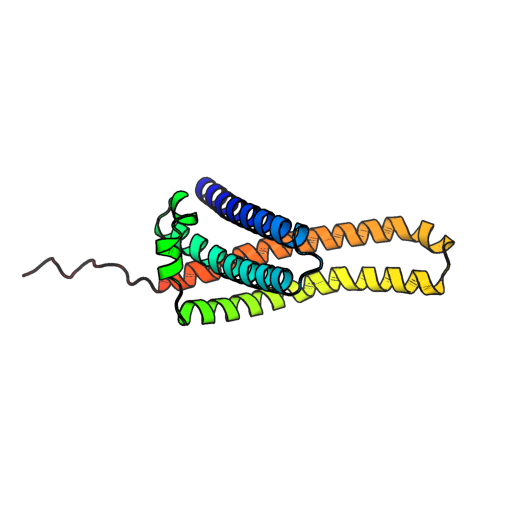,57,55,73,64,50,71,81,79,82,82,86,86,88,74,91,133